Protein AF-I3YRT7-F1 (afdb_monomer_lite)

Radius of gyration: 11.79 Å; chains: 1; bounding box: 27×31×23 Å

Foldseek 3Di:
DCVVLVVLVVVLLVDQWDFLVSVCVNVVHDPVRSVVCVVVVVADWDDDDPTTIHGPVRRVVD

Secondary structure (DSSP, 8-state):
--HHHHHHHHHHHH-S-EEHHHHHHHHT--HHHHHHHHHTT-S--EEETTEEEE-HHHHT--

Sequence (62 aa):
MDSKRKKIRRDWKKKIALREEEVMEMLGLSKSTMRRLHSNREIPHSKLGITNLYMPKELKKT

Structure (mmCIF, N/CA/C/O backbone):
data_AF-I3YRT7-F1
#
_entry.id   AF-I3YRT7-F1
#
loop_
_atom_site.group_PDB
_atom_site.id
_atom_site.type_symbol
_atom_site.label_atom_id
_atom_site.label_alt_id
_atom_site.label_comp_id
_atom_site.label_asym_id
_atom_site.label_entity_id
_atom_site.label_seq_id
_atom_site.pdbx_PDB_ins_code
_atom_site.Cartn_x
_atom_site.Cartn_y
_atom_site.Cartn_z
_atom_site.occupancy
_atom_site.B_iso_or_equiv
_atom_site.auth_seq_id
_atom_site.auth_comp_id
_atom_site.auth_asym_id
_atom_site.auth_atom_id
_atom_site.pdbx_PDB_model_num
ATOM 1 N N . MET A 1 1 ? -11.966 17.064 13.795 1.00 52.34 1 MET A N 1
ATOM 2 C CA . MET A 1 1 ? -11.043 15.906 13.740 1.00 52.34 1 MET A CA 1
ATOM 3 C C . MET A 1 1 ? -10.996 15.193 12.376 1.00 52.34 1 MET A C 1
ATOM 5 O O . MET A 1 1 ? -10.152 14.330 12.197 1.00 52.34 1 MET A O 1
ATOM 9 N N . ASP A 1 2 ? -11.796 15.605 11.378 1.00 52.62 2 ASP A N 1
ATOM 10 C CA . ASP A 1 2 ? -11.897 14.920 10.070 1.00 52.62 2 ASP A CA 1
ATOM 11 C C . ASP A 1 2 ? -11.266 15.705 8.890 1.00 52.62 2 ASP A C 1
ATOM 13 O O . ASP A 1 2 ? -10.950 15.146 7.840 1.00 52.62 2 ASP A O 1
ATOM 17 N N . SER A 1 3 ? -11.010 17.011 9.057 1.00 52.25 3 SER A N 1
ATOM 18 C CA . SER A 1 3 ? -10.560 17.881 7.954 1.00 52.25 3 SER A CA 1
ATOM 19 C C . SER A 1 3 ? -9.111 17.654 7.512 1.00 52.25 3 SER A C 1
ATOM 21 O O . SER A 1 3 ? -8.827 17.755 6.320 1.00 52.25 3 SER A O 1
ATOM 23 N N . LYS A 1 4 ? -8.188 17.315 8.430 1.00 55.91 4 LYS A N 1
ATOM 24 C CA . LYS A 1 4 ? -6.778 17.041 8.078 1.00 55.91 4 LYS A CA 1
ATOM 25 C C . LYS A 1 4 ? -6.651 15.753 7.254 1.00 55.91 4 LYS A C 1
ATOM 27 O O . LYS A 1 4 ? -6.094 15.790 6.161 1.00 55.91 4 LYS A O 1
ATOM 32 N N . ARG A 1 5 ? -7.277 14.655 7.705 1.00 55.34 5 ARG A N 1
ATOM 33 C CA . ARG A 1 5 ? -7.333 13.377 6.964 1.00 55.34 5 ARG A CA 1
ATOM 34 C C . ARG A 1 5 ? -8.013 13.516 5.600 1.00 55.34 5 ARG A C 1
ATOM 36 O O . ARG A 1 5 ? -7.528 12.946 4.626 1.00 55.34 5 ARG A O 1
ATOM 43 N N . LYS A 1 6 ? -9.096 14.299 5.491 1.00 56.59 6 LYS A N 1
ATOM 44 C CA . LYS A 1 6 ? -9.748 14.576 4.195 1.00 56.59 6 LYS A CA 1
ATOM 45 C C . LYS A 1 6 ? -8.848 15.326 3.214 1.00 56.59 6 LYS A C 1
ATOM 47 O O . LYS A 1 6 ? -8.899 15.033 2.019 1.00 56.59 6 LYS A O 1
ATOM 52 N N . LYS A 1 7 ? -8.035 16.274 3.693 1.00 59.12 7 LYS A N 1
ATOM 53 C CA . LYS A 1 7 ? -7.092 17.026 2.848 1.00 59.12 7 LYS A CA 1
ATOM 54 C C . LYS A 1 7 ? -5.966 16.120 2.343 1.00 59.12 7 LYS A C 1
ATOM 56 O O . LYS A 1 7 ? -5.764 16.031 1.138 1.00 59.12 7 LYS A O 1
ATOM 61 N N . ILE A 1 8 ? -5.369 15.340 3.245 1.00 60.88 8 ILE A N 1
ATOM 62 C CA . ILE A 1 8 ? -4.317 14.365 2.929 1.00 60.88 8 ILE A CA 1
ATOM 63 C C . ILE A 1 8 ? -4.818 13.314 1.919 1.00 60.88 8 ILE A C 1
ATOM 65 O O . ILE A 1 8 ? -4.177 13.082 0.897 1.00 60.88 8 ILE A O 1
ATOM 69 N N . ARG A 1 9 ? -6.033 12.772 2.103 1.00 60.66 9 ARG A N 1
ATOM 70 C CA . ARG A 1 9 ? -6.654 11.863 1.117 1.00 60.66 9 ARG A CA 1
ATOM 71 C C . ARG A 1 9 ? -6.847 12.495 -0.265 1.00 60.66 9 ARG A C 1
ATOM 73 O O . ARG A 1 9 ? -6.737 11.784 -1.262 1.00 60.66 9 ARG A O 1
ATOM 80 N N . ARG A 1 10 ? -7.161 13.795 -0.357 1.00 60.66 10 ARG A N 1
ATOM 81 C CA . ARG A 1 10 ? -7.285 14.496 -1.651 1.00 60.66 10 ARG A CA 1
ATOM 82 C C . ARG A 1 10 ? -5.930 14.686 -2.326 1.00 60.66 10 ARG A C 1
ATOM 84 O O . ARG A 1 10 ? -5.850 14.471 -3.533 1.00 60.66 10 ARG A O 1
ATOM 91 N N . ASP A 1 11 ? -4.895 15.031 -1.569 1.00 62.12 11 ASP A N 1
ATOM 92 C CA . ASP A 1 11 ? -3.543 15.200 -2.109 1.00 62.12 11 ASP A CA 1
ATOM 93 C C . ASP A 1 11 ? -2.946 13.863 -2.564 1.00 62.12 11 ASP A C 1
ATOM 95 O O . ASP A 1 11 ? -2.373 13.779 -3.648 1.00 62.12 11 ASP A O 1
ATOM 99 N N . TRP A 1 12 ? -3.195 12.777 -1.831 1.00 64.44 12 TRP A N 1
ATOM 100 C CA . TRP A 1 12 ? -2.813 11.426 -2.253 1.00 64.44 12 TRP A CA 1
ATOM 101 C C . TRP A 1 12 ? -3.515 10.964 -3.527 1.00 64.44 12 TRP A C 1
ATOM 103 O O . TRP A 1 12 ? -2.909 10.288 -4.349 1.00 64.44 12 TRP A O 1
ATOM 113 N N . LYS A 1 13 ? -4.773 11.366 -3.743 1.00 62.56 13 LYS A N 1
ATOM 114 C CA . LYS A 1 13 ? -5.519 11.024 -4.963 1.00 62.56 13 LYS A CA 1
ATOM 115 C C . LYS A 1 13 ? -4.964 11.716 -6.216 1.00 62.56 13 LYS A C 1
ATOM 117 O O . LYS A 1 13 ? -5.229 11.251 -7.321 1.00 62.56 13 LYS A O 1
ATOM 122 N N . LYS A 1 14 ? -4.220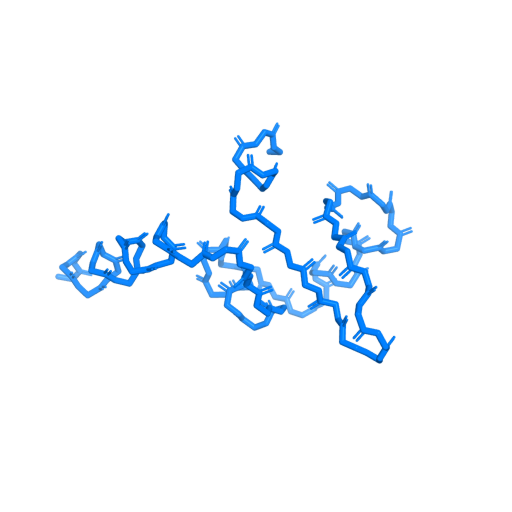 12.817 -6.047 1.00 66.75 14 LYS A N 1
ATOM 123 C CA . LYS A 1 14 ? -3.480 13.489 -7.126 1.00 66.75 14 LYS A CA 1
ATOM 124 C C . LYS A 1 14 ? -2.097 12.876 -7.368 1.00 66.75 14 LYS A C 1
ATOM 126 O O . LYS A 1 14 ? -1.535 13.099 -8.437 1.00 66.75 14 LYS A O 1
ATOM 131 N N . LYS A 1 15 ? -1.542 12.120 -6.411 1.00 67.50 15 LYS A N 1
ATOM 132 C CA . LYS A 1 15 ? -0.241 11.461 -6.573 1.00 67.50 15 LYS A CA 1
ATOM 133 C C . LYS A 1 15 ? -0.352 10.257 -7.505 1.00 67.50 15 LYS A C 1
ATOM 135 O O . LYS A 1 15 ? -1.291 9.470 -7.428 1.00 67.50 15 LYS A O 1
ATOM 140 N N . ILE A 1 16 ? 0.647 10.118 -8.373 1.00 73.75 16 ILE A N 1
ATOM 141 C CA . ILE A 1 16 ? 0.766 9.000 -9.319 1.00 73.75 16 ILE A CA 1
ATOM 142 C C . ILE A 1 16 ? 1.171 7.716 -8.575 1.00 73.75 16 ILE A C 1
ATOM 144 O O . ILE A 1 16 ? 0.676 6.638 -8.892 1.00 73.75 16 ILE A O 1
ATOM 148 N N . ALA A 1 17 ? 2.014 7.848 -7.547 1.00 81.44 17 ALA A N 1
ATOM 149 C CA . ALA A 1 17 ? 2.478 6.758 -6.700 1.00 81.44 17 ALA A CA 1
ATOM 150 C C . ALA A 1 17 ? 2.639 7.221 -5.244 1.00 81.44 17 ALA A C 1
ATOM 152 O O . ALA A 1 17 ? 2.929 8.391 -4.982 1.00 81.44 17 ALA A O 1
ATOM 153 N N . LEU A 1 18 ? 2.457 6.288 -4.315 1.00 86.00 18 LEU A N 1
ATOM 154 C CA . LEU A 1 18 ? 2.617 6.455 -2.873 1.00 86.00 18 LEU A CA 1
ATOM 155 C C . LEU A 1 18 ? 3.774 5.600 -2.375 1.00 86.00 18 LEU A C 1
ATOM 157 O O . LEU A 1 18 ? 4.039 4.530 -2.920 1.00 86.00 18 LEU A O 1
ATOM 161 N N . ARG A 1 19 ? 4.441 6.055 -1.318 1.00 87.75 19 ARG A N 1
ATOM 162 C CA . ARG A 1 19 ? 5.417 5.237 -0.585 1.00 87.75 19 ARG A CA 1
ATOM 163 C C . ARG A 1 19 ? 4.727 4.369 0.462 1.00 87.75 19 ARG A C 1
ATOM 165 O O . ARG A 1 19 ? 3.604 4.658 0.866 1.00 87.75 19 ARG A O 1
ATOM 172 N N . GLU A 1 20 ? 5.429 3.342 0.933 1.00 87.81 20 GLU A N 1
ATOM 173 C CA . GLU A 1 20 ? 4.932 2.416 1.963 1.00 87.81 20 GLU A CA 1
ATOM 174 C C . GLU A 1 20 ? 4.381 3.148 3.193 1.00 87.81 20 GLU A C 1
ATOM 176 O O . GLU A 1 20 ? 3.273 2.860 3.631 1.00 87.81 20 GLU A O 1
ATOM 181 N N . GLU A 1 21 ? 5.097 4.164 3.680 1.00 86.94 21 GLU A N 1
ATOM 182 C CA . GLU A 1 21 ? 4.672 4.980 4.823 1.00 86.94 21 GLU A CA 1
ATOM 183 C C . GLU A 1 21 ? 3.341 5.702 4.574 1.00 86.94 21 GLU A C 1
ATOM 185 O O . GLU A 1 21 ? 2.476 5.732 5.446 1.00 86.94 21 GLU A O 1
ATOM 190 N N . GLU A 1 22 ? 3.137 6.237 3.367 1.00 86.06 22 GLU A N 1
ATOM 191 C CA . GLU A 1 22 ? 1.895 6.932 3.009 1.00 86.06 22 GLU A CA 1
ATOM 192 C C . GLU A 1 22 ? 0.722 5.956 2.900 1.00 86.06 22 GLU A C 1
ATOM 194 O O . GLU A 1 22 ? -0.402 6.284 3.274 1.00 86.06 22 GLU A O 1
ATOM 199 N N . VAL A 1 23 ? 0.974 4.741 2.407 1.00 86.00 23 VAL A N 1
ATOM 200 C CA . VAL A 1 23 ? -0.034 3.676 2.349 1.00 86.00 23 VAL A CA 1
ATOM 201 C C . VAL A 1 23 ? -0.404 3.204 3.747 1.00 86.00 23 VAL A C 1
ATOM 203 O O . VAL A 1 23 ? -1.588 3.049 4.046 1.00 86.00 23 VAL A O 1
ATOM 206 N N . MET A 1 24 ? 0.588 3.034 4.619 1.00 89.00 24 MET A N 1
ATOM 207 C CA . MET A 1 24 ? 0.369 2.699 6.021 1.00 89.00 24 MET A CA 1
ATOM 208 C C . MET A 1 24 ? -0.462 3.773 6.726 1.00 89.00 24 MET A C 1
ATOM 210 O O . MET A 1 24 ? -1.430 3.439 7.404 1.00 89.00 24 MET A O 1
ATOM 214 N N . GLU A 1 25 ? -0.155 5.055 6.517 1.00 86.00 25 GLU A N 1
ATOM 215 C CA . GLU A 1 25 ? -0.937 6.158 7.079 1.00 86.00 25 GLU A CA 1
ATOM 216 C C . GLU A 1 25 ? -2.363 6.207 6.498 1.00 86.00 25 GLU A C 1
ATOM 218 O O . GLU A 1 25 ? -3.328 6.454 7.227 1.00 86.00 25 GLU A O 1
ATOM 223 N N . MET A 1 26 ? -2.521 5.928 5.198 1.00 80.06 26 MET A N 1
ATOM 224 C CA . MET A 1 26 ? -3.820 5.945 4.521 1.00 80.06 26 MET A CA 1
ATOM 225 C C . MET A 1 26 ? -4.751 4.837 4.992 1.00 80.06 26 MET A C 1
ATOM 227 O O . MET A 1 26 ? -5.936 5.085 5.232 1.00 80.06 26 MET A O 1
ATOM 231 N N . LEU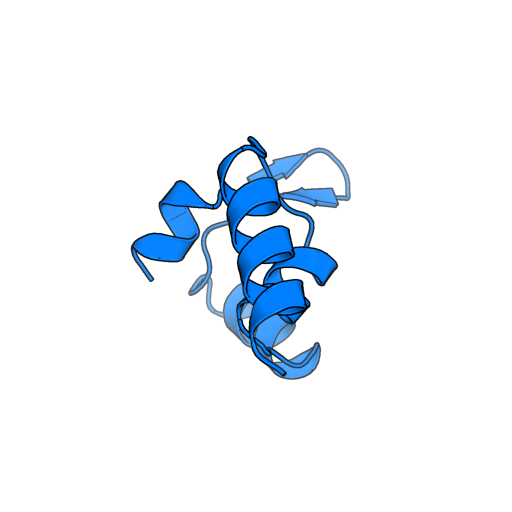 A 1 27 ? -4.221 3.622 5.069 1.00 81.50 27 LEU A N 1
ATOM 232 C CA . LEU A 1 27 ? -4.969 2.422 5.415 1.00 81.50 27 LEU A CA 1
ATOM 233 C C . LEU A 1 27 ? -4.979 2.171 6.930 1.00 81.50 27 LEU A C 1
ATOM 235 O O . LEU A 1 27 ? -5.682 1.280 7.396 1.00 81.50 27 LEU A O 1
ATOM 239 N N . GLY A 1 28 ? -4.233 2.965 7.707 1.00 85.12 28 GLY A N 1
ATOM 240 C CA . GLY A 1 28 ? -4.083 2.776 9.150 1.00 85.12 28 GLY A CA 1
ATOM 241 C C . GLY A 1 28 ? -3.380 1.463 9.501 1.00 85.12 28 GLY A C 1
ATOM 242 O O . GLY A 1 28 ? -3.696 0.855 10.521 1.00 85.12 28 GLY A O 1
ATOM 243 N N . LEU A 1 29 ? -2.468 0.998 8.642 1.00 87.19 29 LEU A N 1
ATOM 244 C CA . LEU A 1 29 ? -1.785 -0.283 8.795 1.00 87.19 29 LEU A CA 1
ATOM 245 C C . LEU A 1 29 ? -0.513 -0.135 9.627 1.00 87.19 29 LEU A C 1
ATOM 247 O O . LEU A 1 29 ? 0.265 0.804 9.460 1.00 87.19 29 LEU A O 1
ATOM 251 N N . SER A 1 30 ? -0.262 -1.119 10.485 1.00 90.56 30 SER A N 1
ATOM 252 C CA . SER A 1 30 ? 1.029 -1.272 11.149 1.00 90.56 30 SER A CA 1
ATOM 253 C C . SER A 1 30 ? 2.072 -1.840 10.182 1.00 90.56 30 SER A C 1
ATOM 255 O O . SER A 1 30 ? 1.748 -2.499 9.190 1.00 90.56 30 SER A O 1
ATOM 257 N N . LYS A 1 31 ? 3.356 -1.640 10.501 1.00 88.81 31 LYS A N 1
ATOM 258 C CA . LYS A 1 31 ? 4.473 -2.160 9.696 1.00 88.81 31 LYS A CA 1
ATOM 259 C C . LYS A 1 31 ? 4.437 -3.687 9.575 1.00 88.81 31 LYS A C 1
ATOM 261 O O . LYS A 1 31 ? 4.770 -4.233 8.527 1.00 88.81 31 LYS A O 1
ATOM 266 N N . SER A 1 32 ? 4.015 -4.382 10.634 1.00 91.31 32 SER A N 1
ATOM 267 C CA . SER A 1 32 ? 3.868 -5.840 10.630 1.00 91.31 32 SER A CA 1
ATOM 268 C C . SER A 1 32 ? 2.770 -6.296 9.669 1.00 91.31 32 SER A C 1
ATOM 270 O O . SER A 1 32 ? 3.003 -7.214 8.883 1.00 91.31 32 SER A O 1
ATOM 272 N N . THR A 1 33 ? 1.615 -5.624 9.669 1.00 90.62 33 THR A N 1
ATOM 273 C CA . THR A 1 33 ? 0.529 -5.918 8.727 1.00 90.62 33 THR A CA 1
ATOM 274 C C . THR A 1 33 ? 0.950 -5.616 7.296 1.00 90.62 33 THR A C 1
ATOM 276 O O . THR A 1 33 ? 0.771 -6.465 6.429 1.00 90.62 33 THR A O 1
ATOM 279 N N . MET A 1 34 ? 1.589 -4.469 7.049 1.00 90.00 34 MET A N 1
ATOM 280 C CA . MET A 1 34 ? 2.083 -4.114 5.717 1.00 90.00 34 MET A CA 1
ATOM 281 C C . MET A 1 34 ? 3.061 -5.164 5.178 1.00 90.00 34 MET A C 1
ATOM 283 O O . MET A 1 34 ? 2.917 -5.627 4.049 1.00 90.00 34 MET A O 1
ATOM 287 N N . ARG A 1 35 ? 4.002 -5.622 6.015 1.00 90.50 35 ARG A N 1
ATOM 288 C CA . ARG A 1 35 ? 4.956 -6.680 5.656 1.00 90.50 35 ARG A CA 1
ATOM 289 C C . ARG A 1 35 ? 4.255 -7.995 5.320 1.00 90.50 35 ARG A C 1
ATOM 291 O O . ARG A 1 35 ? 4.633 -8.636 4.346 1.00 90.50 35 ARG A O 1
ATOM 298 N N . ARG A 1 36 ? 3.226 -8.376 6.087 1.00 92.69 36 ARG A N 1
ATOM 299 C CA . ARG A 1 36 ? 2.423 -9.580 5.824 1.00 92.69 36 ARG A CA 1
ATOM 300 C C . ARG A 1 36 ? 1.695 -9.487 4.483 1.00 92.69 36 ARG A C 1
ATOM 302 O O . ARG A 1 36 ? 1.792 -10.418 3.692 1.00 92.69 36 ARG A O 1
ATOM 309 N N . LEU A 1 37 ? 1.034 -8.361 4.208 1.00 89.81 37 LEU A N 1
ATOM 310 C CA . LEU A 1 37 ? 0.359 -8.117 2.927 1.00 89.81 37 LEU A CA 1
ATOM 311 C C . LEU A 1 37 ? 1.342 -8.206 1.754 1.00 89.81 37 LEU A C 1
ATOM 313 O O . LEU A 1 37 ? 1.029 -8.784 0.716 1.00 89.81 37 LEU A O 1
ATOM 317 N N . HIS A 1 38 ? 2.554 -7.679 1.939 1.00 87.69 38 HIS A N 1
ATOM 318 C CA . HIS A 1 38 ? 3.626 -7.758 0.952 1.00 87.69 38 HIS A CA 1
ATOM 319 C C . HIS A 1 38 ? 4.080 -9.203 0.705 1.00 87.69 38 HIS A C 1
ATOM 321 O O . HIS A 1 38 ? 4.165 -9.639 -0.442 1.00 87.69 38 HIS A O 1
ATOM 327 N N . SER A 1 39 ? 4.341 -9.961 1.776 1.00 87.75 39 SER A N 1
ATOM 328 C CA . SER A 1 39 ? 4.746 -11.370 1.701 1.00 87.75 39 SER A CA 1
ATOM 329 C C . SER A 1 39 ? 3.682 -12.248 1.047 1.00 87.75 39 SER A C 1
ATOM 331 O O . SER A 1 39 ? 4.020 -13.113 0.243 1.00 87.75 39 SER A O 1
ATOM 333 N N . ASN A 1 40 ? 2.409 -11.980 1.331 1.00 90.00 40 ASN A N 1
ATOM 334 C CA . ASN A 1 40 ? 1.280 -12.710 0.763 1.00 90.00 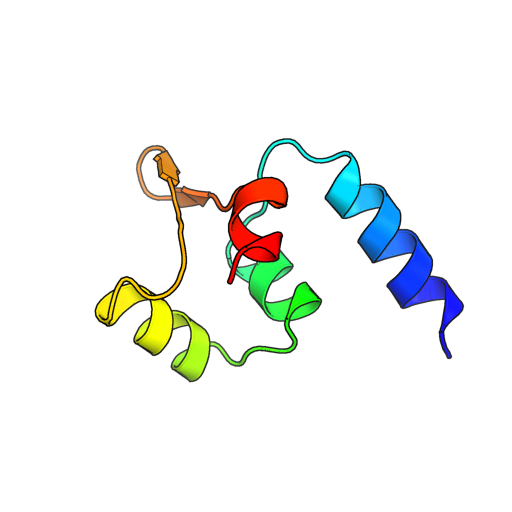40 ASN A CA 1
ATOM 335 C C . ASN A 1 40 ? 0.891 -12.233 -0.647 1.00 90.00 40 ASN A C 1
ATOM 337 O O . ASN A 1 40 ? 0.000 -12.818 -1.255 1.00 90.00 40 ASN A O 1
ATOM 341 N N . ARG A 1 41 ? 1.536 -11.180 -1.180 1.00 84.56 41 ARG A N 1
ATOM 342 C CA . ARG A 1 41 ? 1.165 -10.510 -2.445 1.00 84.56 41 ARG A CA 1
ATOM 343 C C . ARG A 1 41 ? -0.295 -10.029 -2.473 1.00 84.56 41 ARG A C 1
ATOM 345 O O . ARG A 1 41 ? -0.896 -9.925 -3.537 1.00 84.56 41 ARG A O 1
ATOM 352 N N . GLU A 1 42 ? -0.845 -9.708 -1.305 1.00 88.06 42 GLU A N 1
ATOM 353 C CA . GLU A 1 42 ? -2.219 -9.216 -1.132 1.00 88.06 42 GLU A CA 1
ATOM 354 C C . GLU A 1 42 ? -2.341 -7.718 -1.447 1.00 88.06 42 GLU A C 1
ATOM 356 O O . GLU A 1 42 ? -3.443 -7.225 -1.669 1.00 88.06 42 GLU A O 1
ATOM 361 N N . ILE A 1 43 ? -1.218 -6.988 -1.489 1.00 87.12 43 ILE A N 1
ATOM 362 C CA . ILE A 1 43 ? -1.192 -5.560 -1.811 1.00 87.12 43 ILE A CA 1
ATOM 363 C C . ILE A 1 43 ? -0.427 -5.288 -3.118 1.00 87.12 43 ILE A C 1
ATOM 365 O O . ILE A 1 43 ? 0.761 -5.630 -3.225 1.00 87.12 43 ILE A O 1
ATOM 369 N N . PRO A 1 44 ? -1.077 -4.673 -4.126 1.00 87.31 44 PRO A N 1
ATOM 370 C CA . PRO A 1 44 ? -0.420 -4.341 -5.382 1.00 87.31 44 PRO A CA 1
ATOM 371 C C . PRO A 1 44 ? 0.632 -3.252 -5.160 1.00 87.31 44 PRO A C 1
ATOM 373 O O . PRO A 1 44 ? 0.357 -2.198 -4.580 1.00 87.31 44 PRO A O 1
ATOM 376 N N . HIS A 1 45 ? 1.850 -3.521 -5.622 1.00 88.62 45 HIS A N 1
ATOM 377 C CA . HIS A 1 45 ? 2.979 -2.604 -5.554 1.00 88.62 45 HIS A CA 1
ATOM 378 C C . HIS A 1 45 ? 3.864 -2.758 -6.792 1.00 88.62 45 HIS A C 1
ATOM 380 O O . HIS A 1 45 ? 3.980 -3.832 -7.379 1.00 88.62 45 HIS A O 1
ATOM 386 N N . SER A 1 46 ? 4.514 -1.667 -7.171 1.00 86.75 46 SER A N 1
ATOM 387 C CA . SER A 1 46 ? 5.539 -1.606 -8.205 1.00 86.75 46 SER A CA 1
ATOM 388 C C . SER A 1 46 ? 6.889 -1.329 -7.561 1.00 86.75 46 SER A C 1
ATOM 390 O O . SER A 1 46 ? 7.022 -0.430 -6.732 1.00 86.75 46 SER A O 1
ATOM 392 N N . LYS A 1 47 ? 7.914 -2.082 -7.950 1.00 85.81 47 LYS A N 1
ATOM 393 C CA . LYS A 1 47 ? 9.275 -1.879 -7.451 1.00 85.81 47 LYS A CA 1
ATOM 394 C C . LYS A 1 47 ? 10.035 -0.939 -8.385 1.00 85.81 47 LYS A C 1
ATOM 396 O O . LYS A 1 47 ? 10.210 -1.253 -9.558 1.00 85.81 47 LYS A O 1
ATOM 401 N N . LEU A 1 48 ? 10.511 0.190 -7.860 1.00 81.06 48 LEU A N 1
ATOM 402 C CA . LEU A 1 48 ? 11.381 1.124 -8.576 1.00 81.06 48 LEU A CA 1
ATOM 403 C C . LEU A 1 48 ? 12.738 1.177 -7.864 1.00 81.06 48 LEU A C 1
ATOM 405 O O . LEU A 1 48 ? 12.918 1.878 -6.866 1.00 81.06 48 LEU A O 1
ATOM 409 N N . GLY A 1 49 ? 13.687 0.376 -8.352 1.00 84.94 49 GLY A N 1
ATOM 410 C CA . GLY A 1 49 ? 14.973 0.171 -7.687 1.00 84.94 49 GLY A CA 1
ATOM 411 C C . GLY A 1 49 ? 14.803 -0.550 -6.346 1.00 84.94 49 GLY A C 1
ATOM 412 O O . GLY A 1 49 ? 14.337 -1.687 -6.302 1.00 84.94 49 GLY A O 1
ATOM 413 N N . ILE A 1 50 ? 15.187 0.108 -5.250 1.00 83.38 50 ILE A N 1
ATOM 414 C CA . ILE A 1 50 ? 15.069 -0.420 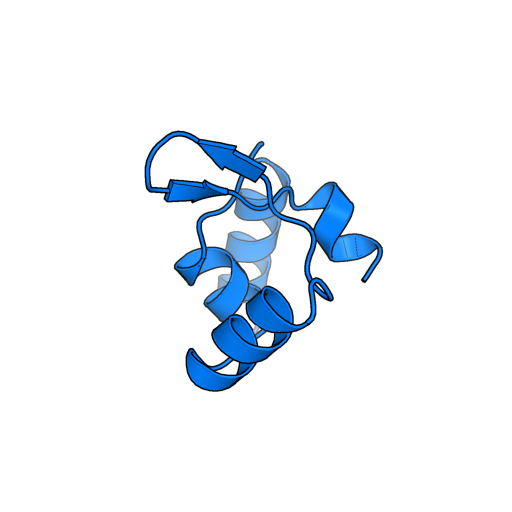-3.875 1.00 83.38 50 ILE A CA 1
ATOM 415 C C . ILE A 1 50 ? 13.726 -0.018 -3.233 1.00 83.38 50 ILE A C 1
ATOM 417 O O . ILE A 1 50 ? 13.322 -0.582 -2.219 1.00 83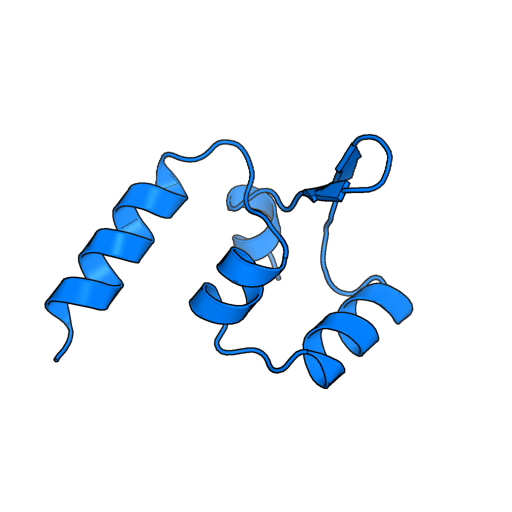.38 50 ILE A O 1
ATOM 421 N N . THR A 1 51 ? 13.000 0.921 -3.842 1.00 81.69 51 THR A N 1
ATOM 422 C CA . THR A 1 51 ? 11.782 1.499 -3.270 1.00 81.69 51 THR A CA 1
ATOM 423 C C . THR A 1 51 ? 10.535 0.793 -3.794 1.00 81.69 51 THR A C 1
ATOM 425 O O . THR A 1 51 ? 10.368 0.624 -5.003 1.00 81.69 51 THR A O 1
ATOM 428 N N . ASN A 1 52 ? 9.621 0.441 -2.886 1.00 86.12 52 ASN A N 1
ATOM 429 C CA . ASN A 1 52 ? 8.275 -0.010 -3.236 1.00 86.12 52 ASN A CA 1
ATOM 430 C C . ASN A 1 52 ? 7.352 1.204 -3.395 1.00 86.12 52 ASN A C 1
ATOM 432 O O . ASN A 1 52 ? 7.248 2.049 -2.500 1.00 86.12 52 ASN A O 1
ATOM 436 N N . LEU A 1 53 ? 6.693 1.280 -4.544 1.00 88.19 53 LEU A N 1
ATOM 437 C CA . LEU A 1 53 ? 5.725 2.305 -4.899 1.00 88.19 53 LEU A CA 1
ATOM 438 C C . LEU A 1 53 ? 4.344 1.676 -5.049 1.00 88.19 53 LEU A C 1
ATOM 440 O O . LEU A 1 53 ? 4.193 0.608 -5.631 1.00 88.19 53 LEU A O 1
ATOM 444 N N . TYR A 1 54 ? 3.325 2.369 -4.566 1.00 88.62 54 TYR A N 1
ATOM 445 C CA . TYR A 1 54 ? 1.957 1.872 -4.538 1.00 88.62 54 TYR A CA 1
ATOM 446 C C . TYR A 1 54 ? 1.055 2.831 -5.297 1.00 88.62 54 TYR A C 1
ATOM 448 O O . TYR A 1 54 ? 1.019 4.028 -5.008 1.00 88.62 54 TYR A O 1
ATOM 456 N N . MET A 1 55 ? 0.315 2.328 -6.280 1.00 85.25 55 MET A N 1
ATOM 457 C CA . MET A 1 55 ? -0.593 3.169 -7.047 1.00 85.25 55 MET A CA 1
ATOM 458 C C . MET A 1 55 ? -1.938 3.299 -6.321 1.00 85.25 55 MET A C 1
ATOM 460 O O . MET A 1 55 ? -2.618 2.292 -6.115 1.00 85.25 55 MET A O 1
ATOM 464 N N . PRO A 1 56 ? -2.406 4.523 -5.995 1.00 81.62 56 PRO A N 1
ATOM 465 C CA . PRO A 1 56 ? -3.682 4.713 -5.298 1.00 81.62 56 PRO A CA 1
ATOM 466 C C . PRO A 1 56 ? -4.882 4.067 -6.005 1.00 81.62 56 PRO A C 1
ATOM 468 O O . PRO A 1 56 ? -5.851 3.670 -5.361 1.00 81.62 56 PRO A O 1
ATOM 471 N N . LYS A 1 57 ? -4.841 3.984 -7.343 1.00 79.38 57 LYS A N 1
ATOM 472 C CA . LYS A 1 57 ? -5.899 3.362 -8.153 1.00 79.38 57 LYS A CA 1
ATOM 473 C C . LYS A 1 57 ? -5.996 1.854 -7.926 1.00 79.38 57 LYS A C 1
ATOM 475 O O . LYS A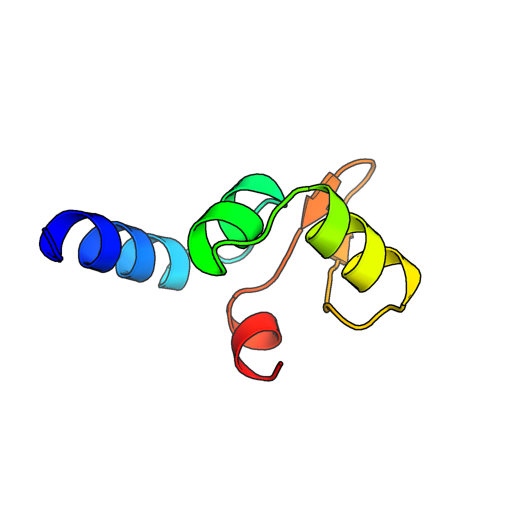 1 57 ? -7.101 1.322 -7.967 1.00 79.38 57 LYS A O 1
ATOM 480 N N . GLU A 1 58 ? -4.868 1.193 -7.690 1.00 79.19 58 GLU A N 1
ATOM 481 C CA . GLU A 1 58 ? -4.803 -0.253 -7.465 1.00 79.19 58 GLU A CA 1
ATOM 482 C C . GLU A 1 58 ? -5.181 -0.595 -6.026 1.00 79.19 58 GLU A C 1
ATOM 484 O O . GLU A 1 58 ? -5.978 -1.498 -5.809 1.00 79.19 58 GLU A O 1
ATOM 489 N N . LEU A 1 59 ? -4.739 0.220 -5.063 1.00 77.69 59 LEU A N 1
ATOM 490 C CA . LEU A 1 59 ? -5.115 0.083 -3.652 1.00 77.69 59 LEU A CA 1
ATOM 491 C C . LEU A 1 59 ? -6.619 0.244 -3.393 1.00 77.69 59 LEU A C 1
ATOM 493 O O . LEU A 1 59 ? -7.113 -0.215 -2.376 1.00 77.69 59 LEU A O 1
ATOM 497 N N . LYS A 1 60 ? -7.360 0.920 -4.281 1.00 69.31 60 LYS A N 1
ATOM 498 C CA . LYS A 1 60 ? -8.820 1.076 -4.152 1.00 69.31 60 LYS A CA 1
ATOM 499 C C . LYS A 1 60 ? -9.594 -0.184 -4.577 1.00 69.31 60 LYS A C 1
ATOM 501 O O . LYS A 1 60 ? -10.795 -0.254 -4.334 1.00 69.31 60 LYS A O 1
ATOM 506 N N . LYS A 1 61 ? -8.953 -1.113 -5.294 1.00 59.28 61 LYS A N 1
ATOM 507 C CA . LYS A 1 61 ? -9.563 -2.387 -5.711 1.00 59.28 61 LYS A CA 1
ATOM 508 C C . LYS A 1 61 ? -9.406 -3.492 -4.663 1.00 59.28 61 LYS A C 1
ATOM 510 O O . LYS A 1 61 ? -10.091 -4.502 -4.788 1.00 59.28 61 LYS A O 1
ATOM 515 N N . THR A 1 62 ? -8.498 -3.304 -3.710 1.00 57.84 62 THR A N 1
ATOM 516 C CA . THR A 1 62 ? -8.254 -4.182 -2.561 1.00 57.84 62 THR A CA 1
ATOM 517 C C . THR A 1 62 ? -9.173 -3.792 -1.410 1.00 57.84 62 THR A C 1
ATOM 519 O O . THR A 1 62 ? -9.669 -4.714 -0.735 1.00 57.84 62 THR A O 1
#

InterPro domains:
  IPR041657 Helix-turn-helix domain, group 17 [PF12728] (21-51)

pLDDT: mean 78.32, std 12.61, range [52.25, 92.69]

Organism: Aequorivita sublithincola (strain DSM 14238 / LMG 21431 / ACAM 643 / 9-3) (NCBI:txid746697)